Protein AF-G0R1K7-F1 (afdb_monomer_lite)

Structure (mmCIF, N/CA/C/O backbone):
data_AF-G0R1K7-F1
#
_entry.id   AF-G0R1K7-F1
#
loop_
_atom_site.group_PDB
_atom_site.id
_atom_site.type_symbol
_atom_site.label_atom_id
_atom_site.label_alt_id
_atom_site.label_comp_id
_atom_site.label_asym_id
_atom_site.label_entity_id
_atom_site.label_seq_id
_atom_site.pdbx_PDB_ins_code
_atom_site.Cartn_x
_atom_site.Cartn_y
_atom_site.Cartn_z
_atom_site.occupancy
_atom_site.B_iso_or_equiv
_atom_site.auth_seq_id
_atom_site.auth_comp_id
_atom_site.auth_asym_id
_atom_site.auth_atom_id
_atom_site.pdbx_PDB_model_num
ATOM 1 N N . LYS A 1 1 ? -6.458 -12.842 -6.859 1.00 47.41 1 LYS A N 1
ATOM 2 C CA . LYS A 1 1 ? -5.222 -12.925 -6.036 1.00 47.41 1 LYS A CA 1
ATOM 3 C C . LYS A 1 1 ? -4.645 -11.517 -5.923 1.00 47.41 1 LYS A C 1
ATOM 5 O O . LYS A 1 1 ? -3.945 -11.106 -6.834 1.00 47.41 1 LYS A O 1
ATOM 10 N N . LEU A 1 2 ? -4.968 -10.783 -4.853 1.00 51.75 2 LEU A N 1
ATOM 11 C CA . LEU A 1 2 ? -4.603 -9.365 -4.686 1.00 51.75 2 LEU A CA 1
ATOM 12 C C . LEU A 1 2 ? -3.083 -9.114 -4.824 1.00 51.75 2 LEU A C 1
ATOM 14 O O . LEU A 1 2 ? -2.667 -8.114 -5.393 1.00 51.75 2 LEU A O 1
ATOM 18 N N . TYR A 1 3 ? -2.266 -10.076 -4.383 1.00 62.19 3 TYR A N 1
ATOM 19 C CA . TYR A 1 3 ? -0.803 -10.010 -4.455 1.00 62.19 3 TYR A CA 1
ATOM 20 C C . TYR A 1 3 ? -0.227 -10.134 -5.878 1.00 62.19 3 TYR A C 1
ATOM 22 O O . TYR A 1 3 ? 0.807 -9.547 -6.169 1.00 62.19 3 TYR A O 1
ATOM 30 N N . GLY A 1 4 ? -0.903 -10.835 -6.797 1.00 79.81 4 GLY A N 1
ATOM 31 C CA . GLY A 1 4 ? -0.346 -11.103 -8.132 1.00 79.81 4 GLY A CA 1
ATOM 32 C C . GLY A 1 4 ? -0.334 -9.879 -9.053 1.00 79.81 4 GLY A C 1
ATOM 33 O O . GLY A 1 4 ? 0.600 -9.684 -9.827 1.00 79.81 4 GLY A O 1
ATOM 34 N N . GLU A 1 5 ? -1.357 -9.029 -8.959 1.00 80.81 5 GLU A N 1
ATOM 35 C CA . GLU A 1 5 ? -1.434 -7.787 -9.742 1.00 80.81 5 GLU A CA 1
ATOM 36 C C . GLU A 1 5 ? -0.413 -6.756 -9.264 1.00 80.81 5 GLU A C 1
ATOM 38 O O . GLU A 1 5 ? 0.190 -6.035 -10.060 1.00 80.81 5 GLU A O 1
ATOM 43 N N . GLU A 1 6 ? -0.197 -6.702 -7.954 1.00 82.31 6 GLU A N 1
ATOM 44 C CA . GLU A 1 6 ? 0.772 -5.803 -7.351 1.00 82.31 6 GLU A CA 1
ATOM 45 C C . GLU A 1 6 ? 2.208 -6.200 -7.711 1.00 82.31 6 GLU A C 1
ATOM 47 O O . GLU A 1 6 ? 2.989 -5.356 -8.151 1.00 82.31 6 GLU A O 1
ATOM 52 N N . GLU A 1 7 ? 2.535 -7.491 -7.620 1.00 86.44 7 GLU A N 1
ATOM 53 C CA . GLU A 1 7 ? 3.827 -8.027 -8.058 1.00 86.44 7 GLU A CA 1
ATOM 54 C C . GLU A 1 7 ? 4.090 -7.732 -9.541 1.00 86.44 7 GLU A C 1
ATOM 56 O O . GLU A 1 7 ? 5.197 -7.331 -9.915 1.00 86.44 7 GLU A O 1
ATOM 61 N N . ALA A 1 8 ? 3.066 -7.857 -10.393 1.00 90.00 8 ALA A N 1
ATOM 62 C CA . ALA A 1 8 ? 3.173 -7.516 -11.808 1.00 90.00 8 ALA A CA 1
ATOM 63 C C . ALA A 1 8 ? 3.471 -6.020 -12.023 1.00 90.00 8 ALA A C 1
ATOM 65 O O . ALA A 1 8 ? 4.351 -5.673 -12.820 1.00 90.00 8 ALA A O 1
ATOM 66 N N . LYS A 1 9 ? 2.802 -5.126 -11.280 1.00 89.00 9 LYS A N 1
ATOM 67 C CA . LYS A 1 9 ? 3.063 -3.675 -11.328 1.00 89.00 9 LYS A CA 1
ATOM 68 C C . LYS A 1 9 ? 4.471 -3.339 -10.836 1.00 89.00 9 LYS A C 1
ATOM 70 O O . LYS A 1 9 ? 5.197 -2.639 -11.536 1.00 89.00 9 LYS A O 1
ATOM 75 N N . MET A 1 10 ? 4.906 -3.912 -9.714 1.00 90.31 10 MET A N 1
ATOM 76 C CA . MET A 1 10 ? 6.258 -3.705 -9.176 1.00 90.31 10 MET A CA 1
ATOM 77 C C . MET A 1 10 ? 7.345 -4.179 -10.140 1.00 90.31 10 MET A C 1
ATOM 79 O O . MET A 1 10 ? 8.343 -3.487 -10.343 1.00 90.31 10 MET A O 1
ATOM 83 N N . LYS A 1 11 ? 7.125 -5.309 -10.819 1.00 92.69 11 LYS A N 1
ATOM 84 C CA . LYS A 1 11 ? 8.024 -5.800 -11.871 1.00 92.69 11 LYS A CA 1
ATOM 85 C C . LYS A 1 11 ? 8.067 -4.866 -13.0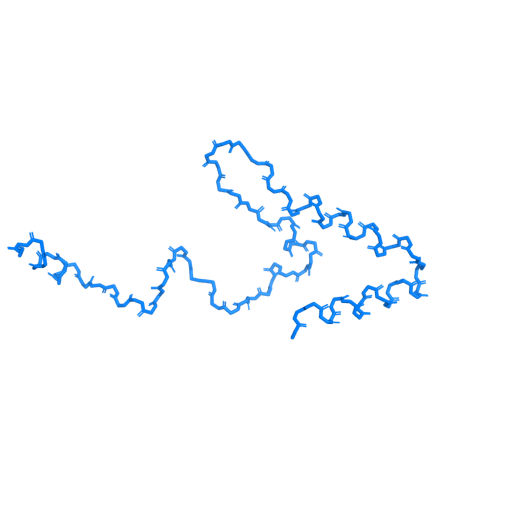83 1.00 92.69 11 LYS A C 1
ATOM 87 O O . LYS A 1 11 ? 9.112 -4.725 -13.714 1.00 92.69 11 LYS A O 1
ATOM 92 N N . THR A 1 12 ? 6.948 -4.222 -13.404 1.00 94.38 12 THR A N 1
ATOM 93 C CA . THR A 1 12 ? 6.874 -3.224 -14.480 1.00 94.38 12 THR A CA 1
ATOM 94 C C . THR A 1 12 ? 7.641 -1.959 -14.099 1.00 94.38 12 THR A C 1
ATOM 96 O O . THR A 1 12 ? 8.465 -1.490 -14.881 1.00 94.38 12 THR A O 1
ATOM 99 N N . TYR A 1 13 ? 7.475 -1.468 -12.868 1.00 93.31 13 TYR A N 1
ATOM 100 C CA . TYR A 1 13 ? 8.243 -0.336 -12.346 1.00 93.31 13 TYR A CA 1
ATOM 101 C C . TYR A 1 13 ? 9.744 -0.615 -12.295 1.00 93.31 13 TYR A C 1
ATOM 103 O O . TYR A 1 13 ? 10.525 0.232 -12.719 1.00 93.31 13 TYR A O 1
ATOM 111 N N . ALA A 1 14 ? 10.142 -1.822 -11.880 1.00 94.38 14 ALA A N 1
ATOM 112 C CA . ALA A 1 14 ? 11.540 -2.244 -11.887 1.00 94.38 14 ALA A CA 1
ATOM 113 C C . ALA A 1 14 ? 12.168 -2.183 -13.290 1.00 94.38 14 ALA A C 1
ATOM 115 O O . ALA A 1 14 ? 13.330 -1.815 -13.436 1.00 94.38 14 ALA A O 1
ATOM 116 N N . ARG A 1 15 ? 11.399 -2.544 -14.327 1.00 94.25 15 ARG A N 1
ATOM 117 C CA . ARG A 1 15 ? 11.856 -2.516 -15.725 1.00 94.25 15 ARG A CA 1
ATOM 118 C C . ARG A 1 15 ? 11.972 -1.101 -16.286 1.00 94.25 15 ARG A C 1
ATOM 120 O O . ARG A 1 15 ? 12.873 -0.857 -17.075 1.00 94.25 15 ARG A O 1
ATOM 127 N N . LEU A 1 16 ? 11.062 -0.202 -15.914 1.00 95.38 16 LEU A N 1
ATOM 128 C CA . LEU A 1 16 ? 10.999 1.158 -16.463 1.00 95.38 16 LEU A CA 1
ATOM 129 C C . LEU A 1 16 ? 11.939 2.134 -15.749 1.00 95.38 16 LEU A C 1
ATOM 131 O O . LEU A 1 16 ? 12.582 2.953 -16.395 1.00 95.38 16 LEU A O 1
ATOM 135 N N . TYR A 1 17 ? 12.011 2.043 -14.423 1.00 92.94 17 TYR A N 1
ATOM 136 C CA . TYR A 1 17 ? 12.669 3.035 -13.567 1.00 92.94 17 TYR A CA 1
ATOM 137 C C . TYR A 1 17 ? 13.829 2.444 -12.755 1.00 92.94 17 TYR A C 1
ATOM 139 O O . TYR A 1 17 ? 14.393 3.108 -11.888 1.00 92.94 17 TYR A O 1
ATOM 147 N N . GLY A 1 18 ? 14.187 1.187 -13.025 1.00 93.31 18 GLY A N 1
ATOM 148 C CA . GLY A 1 18 ? 15.191 0.449 -12.269 1.00 93.31 18 GLY A CA 1
ATOM 149 C C . GLY A 1 18 ? 14.664 -0.092 -10.938 1.00 93.31 18 GLY A C 1
ATOM 150 O O . GLY A 1 18 ? 13.530 0.152 -10.526 1.00 93.31 18 GLY A O 1
ATOM 151 N N . SER A 1 19 ? 15.511 -0.845 -10.237 1.00 90.94 19 SER A N 1
ATOM 152 C CA . SER A 1 19 ? 15.161 -1.508 -8.971 1.00 90.94 19 SER A CA 1
ATOM 153 C C . SER A 1 19 ? 14.905 -0.546 -7.804 1.00 90.94 19 SER A C 1
ATOM 155 O O . SER A 1 19 ? 14.316 -0.949 -6.803 1.00 90.94 19 SER A O 1
ATOM 157 N N . GLN A 1 20 ? 15.315 0.718 -7.923 1.00 93.38 20 GLN A N 1
ATOM 158 C CA . GLN A 1 20 ? 15.172 1.720 -6.868 1.00 93.38 20 GLN A CA 1
ATOM 159 C C . GLN A 1 20 ? 13.707 2.103 -6.614 1.00 93.38 20 GLN A C 1
ATOM 161 O O . GLN A 1 20 ? 13.281 2.156 -5.463 1.00 93.38 20 GLN A O 1
ATOM 166 N N . LEU A 1 21 ? 12.920 2.352 -7.665 1.00 89.19 21 LEU A N 1
ATOM 167 C CA . LEU A 1 21 ? 11.533 2.803 -7.518 1.00 89.19 21 LEU A CA 1
ATOM 168 C C . LEU A 1 21 ? 10.633 1.815 -6.747 1.00 89.19 21 LEU A C 1
ATOM 170 O O . LEU A 1 21 ? 9.988 2.245 -5.791 1.00 89.19 21 LEU A O 1
ATOM 174 N N . PRO A 1 22 ? 10.576 0.508 -7.085 1.00 90.88 22 PRO A N 1
ATOM 175 C CA . PRO A 1 22 ? 9.764 -0.436 -6.317 1.00 90.88 22 PRO A CA 1
ATOM 176 C C . PRO A 1 22 ? 10.232 -0.551 -4.861 1.00 90.88 22 PRO A C 1
ATOM 178 O O . PRO A 1 22 ? 9.394 -0.706 -3.979 1.00 90.88 22 PRO A O 1
ATOM 181 N N . MET A 1 23 ? 11.538 -0.408 -4.596 1.00 87.38 23 MET A N 1
ATOM 182 C CA . MET A 1 23 ? 12.091 -0.413 -3.238 1.00 87.38 23 MET A CA 1
ATOM 183 C C . MET A 1 23 ? 11.578 0.773 -2.409 1.00 87.38 23 MET A C 1
ATOM 185 O O . MET A 1 23 ? 11.114 0.576 -1.285 1.00 87.38 23 MET A O 1
ATOM 189 N N . ILE A 1 24 ? 11.599 1.984 -2.976 1.00 89.88 24 ILE A N 1
ATOM 190 C CA . ILE A 1 24 ? 11.066 3.192 -2.327 1.00 89.88 24 ILE A CA 1
ATOM 191 C C . ILE A 1 24 ? 9.573 3.021 -2.036 1.00 89.88 24 ILE A C 1
ATOM 193 O O . ILE A 1 24 ? 9.151 3.220 -0.900 1.00 89.88 24 ILE A O 1
ATOM 197 N N . LEU A 1 25 ? 8.791 2.545 -3.008 1.00 88.62 25 LEU A N 1
ATOM 198 C CA . LEU A 1 25 ? 7.354 2.313 -2.827 1.00 88.62 25 LEU A CA 1
ATOM 199 C C . LEU A 1 25 ? 7.055 1.289 -1.720 1.00 88.62 25 LEU A C 1
ATOM 201 O O . LEU A 1 25 ? 6.102 1.462 -0.959 1.00 88.62 25 LEU A O 1
ATOM 205 N N . THR A 1 26 ? 7.865 0.231 -1.587 1.00 87.19 26 THR A N 1
ATOM 206 C CA . THR A 1 26 ? 7.729 -0.706 -0.459 1.00 87.19 26 THR A CA 1
ATOM 207 C C . THR A 1 26 ? 8.073 -0.069 0.886 1.00 87.19 26 THR A C 1
ATOM 209 O O . THR A 1 26 ? 7.405 -0.366 1.876 1.00 87.19 26 THR A O 1
ATOM 212 N N .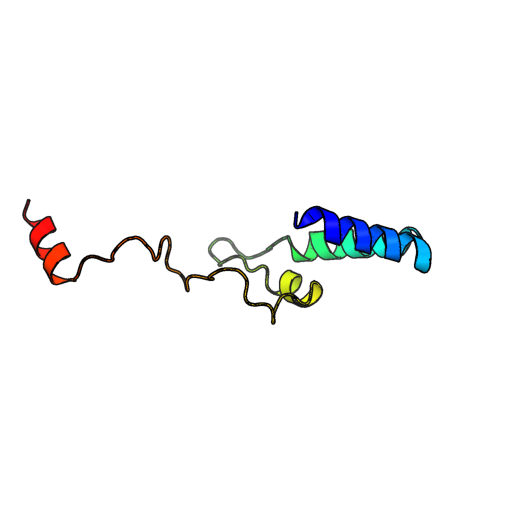 ILE A 1 27 ? 9.069 0.820 0.939 1.00 85.50 27 ILE A N 1
ATOM 213 C CA . ILE A 1 27 ? 9.433 1.548 2.164 1.00 85.50 27 ILE A CA 1
ATOM 214 C C . ILE A 1 27 ? 8.302 2.499 2.568 1.00 85.50 27 ILE A C 1
ATOM 216 O O . ILE A 1 27 ? 7.831 2.435 3.703 1.00 85.50 27 ILE A O 1
ATOM 220 N N . GLU A 1 28 ? 7.818 3.326 1.640 1.00 84.50 28 GLU A N 1
ATOM 221 C CA . GLU A 1 28 ? 6.721 4.274 1.874 1.00 84.50 28 GLU A CA 1
ATOM 222 C C . GLU A 1 28 ? 5.454 3.561 2.345 1.00 84.50 28 GLU A C 1
ATOM 224 O O . GLU A 1 28 ? 4.824 3.974 3.320 1.00 84.50 28 GLU A O 1
ATOM 229 N N . ARG A 1 29 ? 5.124 2.426 1.722 1.00 83.94 29 ARG A N 1
ATOM 230 C CA . ARG A 1 29 ? 4.022 1.577 2.173 1.00 83.94 29 ARG A CA 1
ATOM 231 C C . ARG A 1 29 ? 4.201 1.124 3.614 1.00 83.94 29 ARG A C 1
ATOM 233 O O . ARG A 1 29 ? 3.257 1.229 4.386 1.00 83.94 29 ARG A O 1
ATOM 240 N N . ASN A 1 30 ? 5.370 0.595 3.966 1.00 80.25 30 ASN A N 1
ATOM 241 C CA . ASN A 1 30 ? 5.622 0.078 5.311 1.00 80.25 30 ASN A CA 1
ATOM 242 C C . ASN A 1 30 ? 5.568 1.181 6.371 1.00 80.25 30 ASN A C 1
ATOM 244 O O . ASN A 1 30 ? 5.154 0.912 7.495 1.00 80.25 30 ASN A O 1
ATOM 248 N N . ILE A 1 31 ? 5.953 2.408 6.016 1.00 80.62 31 ILE A N 1
ATOM 249 C CA . ILE A 1 31 ? 5.823 3.582 6.886 1.00 80.62 31 ILE A CA 1
ATOM 250 C C . ILE A 1 31 ? 4.343 3.930 7.078 1.00 80.62 31 ILE A C 1
ATOM 252 O O . ILE A 1 31 ? 3.882 4.057 8.208 1.00 80.62 31 ILE A O 1
ATOM 256 N N . LEU A 1 32 ? 3.572 4.026 5.993 1.00 80.19 32 LEU A N 1
ATOM 257 C CA . LEU A 1 32 ? 2.148 4.376 6.059 1.00 80.19 32 LEU A CA 1
ATOM 258 C C . LEU A 1 32 ? 1.270 3.260 6.645 1.00 80.19 32 LEU A C 1
ATOM 260 O O . LEU A 1 32 ? 0.168 3.529 7.121 1.00 80.19 32 LEU A O 1
ATOM 264 N N . ALA A 1 33 ? 1.745 2.015 6.606 1.00 74.25 33 ALA A N 1
ATOM 265 C CA . ALA A 1 33 ? 1.099 0.856 7.211 1.00 74.25 33 ALA A CA 1
ATOM 266 C C . ALA A 1 33 ? 1.325 0.758 8.726 1.00 74.25 33 ALA A C 1
ATOM 268 O O . ALA A 1 33 ? 0.687 -0.076 9.361 1.00 74.25 33 ALA A O 1
ATOM 269 N N . GLN A 1 34 ? 2.219 1.567 9.307 1.00 71.06 34 GLN A N 1
ATOM 270 C CA . GLN A 1 34 ? 2.441 1.627 10.751 1.00 71.06 34 GLN A CA 1
ATOM 271 C C . GLN A 1 34 ? 1.554 2.715 11.368 1.00 71.06 34 GLN A C 1
ATOM 273 O O . GLN A 1 34 ? 1.914 3.893 11.342 1.00 71.06 34 GLN A O 1
ATOM 278 N N . PRO A 1 35 ? 0.397 2.369 11.955 1.00 65.31 35 PRO A N 1
ATOM 279 C CA . PRO A 1 35 ? -0.395 3.334 12.696 1.00 65.31 35 PRO A CA 1
ATOM 280 C C . PRO A 1 35 ? 0.294 3.655 14.031 1.00 65.31 35 PRO A C 1
ATOM 282 O O . PRO A 1 35 ? 0.069 2.991 15.041 1.00 65.31 35 PRO A O 1
ATOM 285 N N . THR A 1 36 ? 1.126 4.693 14.066 1.00 66.75 36 THR A N 1
ATOM 286 C CA . THR A 1 36 ? 1.664 5.245 15.317 1.00 66.75 36 THR A CA 1
ATOM 287 C C . THR A 1 36 ? 0.659 6.236 15.898 1.00 66.75 36 THR A C 1
ATOM 289 O O . THR A 1 36 ? 0.673 7.432 15.615 1.00 66.75 36 THR A O 1
ATOM 292 N N . ARG A 1 37 ? -0.278 5.732 16.704 1.00 65.81 37 ARG A N 1
ATOM 293 C CA . ARG A 1 37 ? -1.161 6.576 17.518 1.00 65.81 37 ARG A CA 1
ATOM 294 C C . ARG A 1 37 ? -0.958 6.296 18.997 1.00 65.81 37 ARG A C 1
ATOM 296 O O . ARG A 1 37 ? -0.455 5.241 19.378 1.00 65.81 37 ARG A O 1
ATOM 303 N N . LEU A 1 38 ? -1.328 7.277 19.815 1.00 73.44 38 LEU A N 1
ATOM 304 C CA . LEU A 1 38 ? -1.310 7.147 21.266 1.00 73.44 38 LEU A CA 1
ATOM 305 C C . LEU A 1 38 ? -2.152 5.932 21.702 1.00 73.44 38 LEU A C 1
ATOM 307 O O . LEU A 1 38 ? -3.150 5.618 21.043 1.00 73.44 38 LEU A O 1
ATOM 311 N N . PRO A 1 39 ? -1.778 5.252 22.800 1.00 74.06 39 PRO A N 1
ATOM 312 C CA . PRO A 1 39 ? -2.567 4.157 23.352 1.00 74.06 39 PRO A CA 1
ATOM 313 C C . PRO A 1 39 ? -4.017 4.602 23.576 1.00 74.06 39 PRO A C 1
ATOM 315 O O . PRO A 1 39 ? -4.257 5.593 24.261 1.00 74.06 39 PRO A O 1
ATOM 318 N N . GLY A 1 40 ? -4.973 3.882 22.987 1.00 68.19 40 GLY A N 1
ATOM 319 C CA . GLY A 1 40 ? -6.406 4.192 23.072 1.00 68.19 40 GLY A CA 1
ATOM 320 C C . GLY A 1 40 ? -7.009 4.779 21.797 1.00 68.19 40 GLY A C 1
ATOM 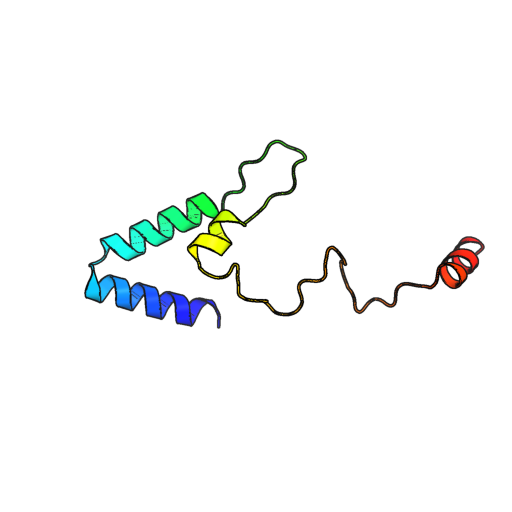321 O O . GLY A 1 40 ? -8.214 4.641 21.601 1.00 68.19 40 GLY A O 1
ATOM 322 N N . GLU A 1 41 ? -6.197 5.329 20.887 1.00 64.50 41 GLU A N 1
ATOM 323 C CA . GLU A 1 41 ? -6.725 5.876 19.637 1.00 64.50 41 GLU A CA 1
ATOM 324 C C . GLU A 1 41 ? -6.864 4.849 18.526 1.00 64.50 41 GLU A C 1
ATOM 326 O O . GLU A 1 41 ? -5.975 4.033 18.266 1.00 64.50 41 GLU A O 1
ATOM 331 N N . LYS A 1 42 ? -8.001 4.933 17.823 1.00 59.91 42 LYS A N 1
ATOM 332 C CA . LYS A 1 42 ? -8.309 4.062 16.690 1.00 59.91 42 LYS A CA 1
ATOM 333 C C . LYS A 1 42 ? -7.228 4.212 15.624 1.00 59.91 42 LYS A C 1
ATOM 335 O O . LYS A 1 42 ? -7.026 5.291 15.060 1.00 59.91 42 LYS A O 1
ATOM 340 N N . GLN A 1 43 ? -6.529 3.114 15.356 1.00 63.19 43 GLN A N 1
ATOM 341 C CA . GLN A 1 43 ? -5.560 3.025 14.275 1.00 63.19 43 GLN A CA 1
ATOM 342 C C . GLN A 1 43 ? -6.262 3.277 12.934 1.00 63.19 43 GLN A C 1
ATOM 344 O O . GLN A 1 43 ? -7.389 2.834 12.721 1.00 63.19 43 GLN A O 1
ATOM 349 N N . SER A 1 44 ? -5.608 4.010 12.032 1.00 69.00 44 SER A N 1
ATOM 350 C CA . SER A 1 44 ? -6.161 4.342 10.719 1.00 69.00 44 SER A CA 1
ATOM 351 C C . SER A 1 44 ? -5.112 4.111 9.640 1.00 69.00 44 SER A C 1
ATOM 353 O O . SER A 1 44 ? -3.997 4.617 9.743 1.00 69.00 44 SER A O 1
ATOM 355 N N . LEU A 1 45 ? -5.494 3.374 8.596 1.00 75.50 45 LEU A N 1
ATOM 356 C CA . LEU A 1 45 ? -4.693 3.138 7.390 1.00 75.50 45 LEU A CA 1
ATOM 357 C C . LEU A 1 45 ? -4.972 4.187 6.300 1.00 75.50 45 LEU A C 1
ATOM 35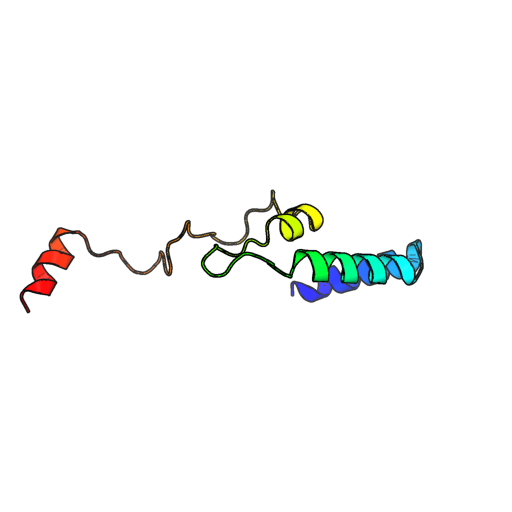9 O O . LEU A 1 45 ? -4.667 3.964 5.131 1.00 75.50 45 LEU A O 1
ATOM 363 N N . PHE A 1 46 ? -5.556 5.330 6.669 1.00 73.12 46 PHE A N 1
ATOM 364 C CA . PHE A 1 46 ? -5.987 6.367 5.733 1.00 73.12 46 PHE A CA 1
ATOM 365 C C . PHE A 1 46 ? -4.861 6.827 4.796 1.00 73.12 46 PHE A C 1
ATOM 367 O O . PHE A 1 46 ? -5.035 6.840 3.581 1.00 73.12 46 PHE A O 1
ATOM 374 N N . GLY A 1 47 ? -3.675 7.126 5.340 1.00 75.00 47 GLY A N 1
ATOM 375 C CA . GLY A 1 47 ? -2.528 7.550 4.527 1.00 75.00 47 GLY A CA 1
ATOM 376 C C . GLY A 1 47 ? -2.108 6.493 3.502 1.00 75.00 47 GLY A C 1
ATOM 377 O O . GLY A 1 47 ? -1.840 6.814 2.346 1.00 75.00 47 GLY A O 1
ATOM 378 N N . LEU A 1 48 ? -2.134 5.218 3.895 1.00 80.44 48 LEU A N 1
ATOM 379 C CA . LEU A 1 48 ? -1.837 4.105 3.000 1.00 80.44 48 LEU A CA 1
ATOM 380 C C . LEU A 1 48 ? -2.896 3.958 1.896 1.00 80.44 48 LEU A C 1
ATOM 382 O O . LEU A 1 48 ? -2.551 3.744 0.735 1.00 80.44 48 LEU A O 1
ATOM 386 N N . GLN A 1 49 ? -4.179 4.096 2.235 1.00 74.56 49 GLN A N 1
ATOM 387 C CA . GLN A 1 49 ? -5.281 4.021 1.270 1.00 74.56 49 GLN A CA 1
ATOM 388 C C . GLN A 1 49 ? -5.212 5.142 0.226 1.00 74.56 49 GLN A C 1
ATOM 390 O O . GLN A 1 49 ? -5.453 4.885 -0.956 1.00 74.56 49 GLN A O 1
ATOM 395 N N . VAL A 1 50 ? -4.834 6.355 0.642 1.00 78.88 50 VAL A N 1
ATOM 396 C CA . VAL A 1 50 ? -4.603 7.490 -0.262 1.00 78.88 50 VAL A CA 1
ATOM 397 C C . VAL A 1 50 ? -3.429 7.204 -1.199 1.00 78.88 50 VAL A C 1
ATOM 399 O O . VAL A 1 50 ? -3.591 7.322 -2.412 1.00 78.88 50 VAL A O 1
ATOM 402 N N . LEU A 1 51 ? -2.280 6.753 -0.673 1.00 81.31 51 LEU A N 1
ATOM 403 C CA . LEU A 1 51 ? -1.103 6.438 -1.497 1.00 81.31 51 LEU A CA 1
ATOM 404 C C . LEU A 1 51 ? -1.403 5.346 -2.533 1.00 81.31 51 LEU A C 1
ATOM 406 O O . LEU A 1 51 ? -0.973 5.424 -3.680 1.00 81.31 51 LEU A O 1
ATOM 410 N N . MET A 1 52 ? -2.160 4.322 -2.139 1.00 79.06 52 MET A N 1
ATOM 411 C CA . MET A 1 52 ? -2.528 3.226 -3.034 1.00 79.06 52 MET A CA 1
ATOM 412 C C . MET A 1 52 ? -3.644 3.590 -4.024 1.00 79.06 52 MET A C 1
ATOM 414 O O . MET A 1 52 ? -4.047 2.726 -4.799 1.00 79.06 52 MET A O 1
ATOM 418 N N . ASN A 1 53 ? -4.147 4.831 -3.997 1.00 77.31 53 ASN A N 1
ATOM 419 C CA . ASN A 1 53 ? -5.317 5.286 -4.751 1.00 77.31 53 ASN A CA 1
ATOM 420 C C . ASN A 1 53 ? -6.574 4.422 -4.517 1.00 77.31 53 ASN A C 1
ATOM 422 O O . ASN A 1 53 ? -7.445 4.322 -5.374 1.00 77.31 53 ASN A O 1
ATOM 426 N N . LYS A 1 54 ? -6.669 3.799 -3.337 1.00 75.19 54 LYS A N 1
ATOM 427 C CA . LYS A 1 54 ? -7.797 2.952 -2.920 1.00 75.19 54 LYS A CA 1
ATOM 428 C C . LYS A 1 54 ? -8.835 3.707 -2.101 1.00 75.19 54 LYS A C 1
ATOM 430 O O . LYS A 1 54 ? -9.856 3.143 -1.746 1.00 75.19 54 LYS A O 1
ATOM 435 N N . TYR A 1 55 ? -8.586 4.979 -1.795 1.00 75.31 55 TYR A N 1
ATOM 436 C CA . TYR A 1 55 ? -9.514 5.813 -1.029 1.00 75.31 55 TYR A CA 1
ATOM 437 C C . TYR A 1 55 ? -10.891 5.949 -1.702 1.00 75.31 55 TYR A C 1
ATOM 439 O O . TYR A 1 55 ? -11.910 5.965 -1.024 1.00 75.31 55 TYR A O 1
ATOM 447 N N . ASN A 1 56 ? -10.918 6.009 -3.036 1.00 73.50 56 ASN A N 1
ATOM 448 C CA . ASN A 1 56 ? -12.157 6.125 -3.810 1.00 73.50 56 ASN A CA 1
ATOM 449 C C . ASN A 1 56 ? -12.735 4.759 -4.223 1.00 73.50 56 ASN A C 1
ATOM 451 O O . ASN A 1 56 ? -13.782 4.706 -4.865 1.00 73.50 56 ASN A O 1
ATOM 455 N N . GLU A 1 57 ? -12.047 3.659 -3.902 1.00 72.62 57 GLU A N 1
ATOM 456 C CA . GLU A 1 57 ? -12.506 2.309 -4.213 1.00 72.62 57 GLU A CA 1
ATOM 457 C C . GLU A 1 57 ? -13.354 1.787 -3.050 1.00 72.62 57 GLU A C 1
ATOM 459 O O . GLU A 1 57 ? -12.871 1.618 -1.931 1.00 72.62 57 GLU A O 1
ATOM 464 N N . ILE A 1 58 ? -14.628 1.494 -3.316 1.00 66.31 58 ILE A N 1
ATOM 465 C CA . ILE A 1 58 ? -15.482 0.795 -2.354 1.00 66.31 58 ILE A CA 1
ATOM 466 C C . ILE A 1 58 ? -15.129 -0.692 -2.435 1.00 66.31 58 ILE A C 1
ATOM 468 O O . ILE A 1 58 ? -15.489 -1.382 -3.390 1.00 66.31 58 ILE A O 1
ATOM 472 N N . GLY A 1 59 ? -14.374 -1.175 -1.447 1.00 62.06 59 GLY A N 1
ATOM 473 C CA . GLY A 1 59 ? -14.142 -2.604 -1.249 1.00 62.06 59 GLY A CA 1
ATOM 474 C C . GLY A 1 59 ? -15.438 -3.345 -0.901 1.00 62.06 59 GLY A C 1
ATOM 475 O O . GLY A 1 59 ? -16.431 -2.729 -0.523 1.00 62.06 59 GLY A O 1
ATOM 476 N N . PHE A 1 60 ? -15.430 -4.675 -1.036 1.00 63.06 60 PHE A N 1
ATOM 477 C CA . PHE A 1 60 ? -16.568 -5.523 -0.666 1.00 63.06 60 PHE A CA 1
ATOM 478 C C . PHE A 1 60 ? -17.017 -5.220 0.774 1.00 63.06 60 PHE A C 1
ATOM 480 O O . PHE A 1 60 ? -16.232 -5.385 1.704 1.00 63.06 60 PHE A O 1
ATOM 487 N N . GLU A 1 61 ? -18.252 -4.719 0.871 1.00 56.03 61 GLU A N 1
ATOM 488 C CA . GLU A 1 61 ? -19.005 -4.246 2.038 1.00 56.03 61 GLU A CA 1
ATOM 489 C C . GLU A 1 61 ? -18.174 -3.838 3.277 1.00 56.03 61 GLU A C 1
ATOM 491 O O . GLU A 1 61 ? -17.921 -4.625 4.190 1.00 56.03 61 GLU A O 1
ATOM 496 N N . ASP A 1 62 ? -17.812 -2.553 3.343 1.00 54.31 62 ASP A N 1
ATOM 497 C CA . ASP A 1 62 ? -17.416 -1.890 4.589 1.00 54.31 62 ASP A CA 1
ATOM 498 C C . ASP A 1 62 ? -18.662 -1.700 5.466 1.00 54.31 62 ASP A C 1
ATOM 500 O O . ASP A 1 62 ? -19.446 -0.760 5.301 1.00 54.3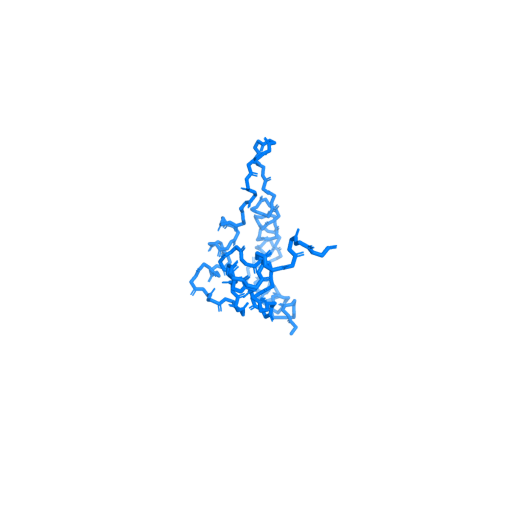1 62 ASP A O 1
ATOM 504 N N . PHE A 1 63 ? -18.911 -2.647 6.369 1.00 55.31 63 PHE A N 1
ATOM 505 C CA . PHE A 1 63 ? -19.994 -2.511 7.333 1.00 55.31 63 PHE A CA 1
ATOM 506 C C . PHE A 1 63 ? -19.588 -1.473 8.368 1.00 55.31 63 PHE A C 1
ATOM 508 O O . PHE A 1 63 ? -18.875 -1.810 9.307 1.00 55.31 63 PHE A O 1
ATOM 515 N N . LEU A 1 64 ? -20.059 -0.235 8.188 1.00 56.31 64 LEU A N 1
ATOM 516 C CA . LEU A 1 64 ? -19.944 0.930 9.081 1.00 56.31 64 LEU A CA 1
ATOM 517 C C . LEU A 1 64 ? -20.004 0.571 10.586 1.00 56.31 64 LEU A C 1
ATOM 519 O O . LEU A 1 64 ? -21.028 0.743 11.243 1.00 56.31 64 LEU A O 1
ATOM 523 N N . GLY A 1 65 ? -18.908 0.056 11.146 1.00 55.12 65 GLY A N 1
ATOM 524 C CA . GLY A 1 65 ? -18.825 -0.417 12.530 1.00 55.12 65 GLY A CA 1
ATOM 525 C C . GLY A 1 65 ? -19.720 -1.609 12.904 1.00 55.12 65 GLY A C 1
ATOM 526 O O . GLY A 1 65 ? -19.878 -1.871 14.095 1.00 55.12 65 GLY A O 1
ATOM 527 N N . LEU A 1 66 ? -20.311 -2.330 11.947 1.00 57.16 66 LEU A N 1
ATOM 528 C CA . LEU A 1 66 ? -21.138 -3.505 12.238 1.00 57.16 66 LEU A CA 1
ATOM 529 C C . LEU A 1 66 ? -20.292 -4.766 12.092 1.00 57.16 66 LEU A C 1
ATOM 531 O O . LEU A 1 66 ? -20.172 -5.341 11.011 1.00 57.16 66 LEU A O 1
ATOM 535 N N . GLU A 1 67 ? -19.719 -5.220 13.205 1.00 57.75 67 GLU A N 1
ATOM 536 C CA . GLU A 1 67 ? -19.161 -6.565 13.303 1.00 57.75 67 GLU A CA 1
ATOM 537 C C . GLU A 1 67 ? -20.288 -7.582 13.046 1.00 57.75 67 GLU A C 1
ATOM 539 O O . GLU A 1 67 ? -20.990 -7.987 13.969 1.00 57.75 67 GLU A O 1
ATOM 544 N N . LYS A 1 68 ? -20.448 -8.016 11.788 1.00 56.91 68 LYS A N 1
ATOM 545 C CA . LYS A 1 68 ? -21.417 -9.024 11.309 1.00 56.91 68 LYS A CA 1
ATOM 546 C C . LYS A 1 68 ? -22.827 -8.466 10.991 1.00 56.91 68 LYS A C 1
ATOM 548 O O . LYS A 1 68 ? -23.784 -8.723 11.716 1.00 56.91 68 LYS A O 1
ATOM 553 N N . PRO A 1 69 ? -23.010 -7.808 9.841 1.00 55.25 69 PRO A N 1
ATOM 554 C CA . PRO A 1 69 ? -24.312 -7.300 9.358 1.00 55.25 69 PRO A CA 1
ATOM 555 C C . PRO A 1 69 ? -25.348 -8.405 9.081 1.00 55.25 69 PRO A C 1
ATOM 557 O O . PRO A 1 69 ? -26.546 -8.148 9.062 1.00 55.25 69 PRO A O 1
ATOM 560 N N . TYR A 1 70 ? -24.889 -9.639 8.843 1.00 58.38 70 TYR A N 1
ATOM 561 C CA . TYR A 1 70 ? -25.736 -10.799 8.566 1.00 58.38 70 TYR A CA 1
ATOM 562 C C . TYR A 1 70 ? -26.266 -11.427 9.859 1.00 58.38 70 TYR A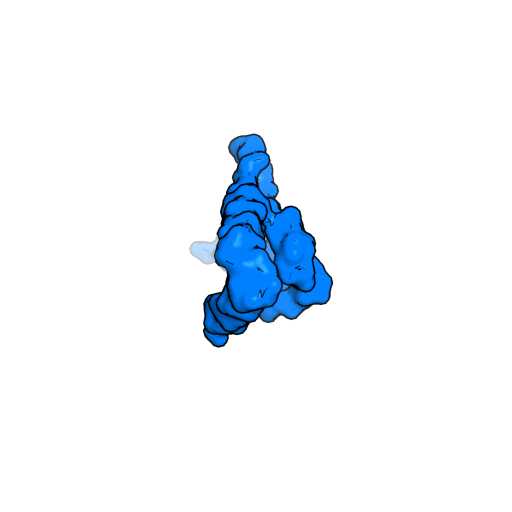 C 1
ATOM 564 O O . TYR A 1 70 ? -27.133 -12.300 9.820 1.00 58.38 70 TYR A O 1
ATOM 572 N N . VAL A 1 71 ? -25.750 -11.000 11.018 1.00 59.22 71 VAL A N 1
ATOM 573 C CA . VAL A 1 71 ? -26.346 -11.343 12.304 1.00 59.22 71 VAL A CA 1
ATOM 574 C C . VAL A 1 71 ? -27.568 -10.456 12.436 1.00 59.22 71 VAL A C 1
ATOM 576 O O . VAL A 1 71 ? -27.453 -9.252 12.648 1.00 59.22 71 VAL A O 1
ATOM 579 N N . LYS A 1 72 ? -28.743 -11.063 12.258 1.00 61.88 72 LYS A N 1
ATOM 580 C CA . LYS A 1 72 ? -30.042 -10.429 12.478 1.00 61.88 72 LYS A CA 1
ATOM 581 C C . LYS A 1 72 ? -29.991 -9.715 13.830 1.00 61.88 72 LYS A C 1
ATOM 583 O O . LYS A 1 72 ? -29.991 -10.374 14.869 1.00 61.88 72 LYS A O 1
ATOM 588 N N . GLN A 1 73 ? -29.880 -8.387 13.826 1.00 62.50 73 GLN A N 1
ATOM 589 C CA . GLN A 1 73 ? -29.984 -7.627 15.062 1.00 62.50 73 GLN A CA 1
ATOM 590 C C . GLN A 1 73 ? -31.389 -7.882 15.598 1.00 62.50 73 GLN A C 1
ATOM 592 O O . GLN A 1 73 ? -32.377 -7.591 14.925 1.00 62.50 73 GLN A O 1
ATOM 597 N N . LEU A 1 74 ? -31.466 -8.518 16.766 1.00 65.06 74 LEU A N 1
ATOM 598 C CA . LEU A 1 74 ? -32.727 -8.722 17.465 1.00 65.06 74 LEU A CA 1
ATOM 599 C C . LEU A 1 74 ? -33.391 -7.355 17.636 1.00 65.06 74 LEU A C 1
ATOM 601 O O . LEU A 1 74 ? -32.728 -6.384 18.018 1.00 65.06 74 LEU A O 1
ATOM 605 N N . SER A 1 75 ? -34.689 -7.280 17.343 1.00 72.50 75 SER A N 1
ATOM 606 C CA . SER A 1 75 ? -35.472 -6.091 17.668 1.00 72.50 75 SER A CA 1
ATOM 607 C C . SER A 1 75 ? -35.317 -5.792 19.161 1.00 72.50 75 SER A C 1
ATOM 609 O O . SER A 1 75 ? -35.138 -6.709 19.967 1.00 72.50 75 SER A O 1
ATOM 611 N N . ALA A 1 76 ? -35.414 -4.519 19.558 1.00 71.38 76 ALA A N 1
ATOM 612 C CA . ALA A 1 76 ? -35.384 -4.140 20.974 1.00 71.38 76 ALA A CA 1
ATOM 613 C C . ALA A 1 76 ? -36.405 -4.946 21.804 1.00 71.38 76 ALA A C 1
ATOM 615 O O . ALA A 1 76 ? -36.140 -5.272 22.959 1.00 71.38 76 ALA A O 1
ATOM 616 N N . HIS A 1 77 ? -37.527 -5.328 21.182 1.00 75.62 77 HIS A N 1
ATOM 617 C CA . HIS A 1 77 ? -38.535 -6.212 21.761 1.00 75.62 77 HIS A CA 1
ATOM 618 C C . HIS A 1 77 ? -38.014 -7.636 22.017 1.00 75.62 77 HIS A C 1
ATOM 620 O O . HIS A 1 77 ? -38.129 -8.140 23.131 1.00 75.62 77 HIS A O 1
ATOM 626 N N . ASP A 1 78 ? -37.381 -8.261 21.022 1.00 79.00 78 ASP A N 1
ATOM 627 C CA . ASP A 1 78 ? -36.868 -9.633 21.139 1.00 79.00 78 ASP A CA 1
ATOM 628 C C . ASP A 1 78 ? -35.727 -9.720 22.164 1.00 79.00 78 ASP A C 1
ATOM 630 O O . ASP A 1 78 ? -35.616 -10.689 22.912 1.00 79.00 78 ASP A O 1
ATOM 634 N N . ARG A 1 79 ? -34.899 -8.669 22.248 1.00 75.81 79 ARG A N 1
ATOM 635 C CA . ARG A 1 79 ? -33.819 -8.563 23.239 1.00 75.81 79 ARG A CA 1
ATOM 636 C C . ARG A 1 79 ? -34.345 -8.406 24.668 1.00 75.81 79 ARG A C 1
ATOM 638 O O . ARG A 1 79 ? -33.726 -8.917 25.595 1.00 75.81 79 ARG A O 1
ATOM 645 N N . PHE A 1 80 ? -35.460 -7.695 24.845 1.00 77.44 80 PHE A N 1
ATOM 646 C CA . PHE A 1 80 ? -36.117 -7.548 26.143 1.00 77.44 80 PHE A CA 1
ATOM 647 C C . PHE A 1 80 ? -36.637 -8.897 26.645 1.00 77.44 80 PHE A C 1
ATOM 649 O O . PHE A 1 80 ? -36.346 -9.267 27.777 1.00 77.44 80 PHE A O 1
ATOM 656 N N . LEU A 1 81 ? -37.321 -9.666 25.794 1.00 80.62 81 LEU A N 1
ATOM 657 C CA . LEU A 1 81 ? -37.840 -10.987 26.163 1.00 80.62 81 LEU A CA 1
ATOM 658 C C . LEU A 1 81 ? -36.730 -11.954 26.597 1.00 80.62 81 LEU A C 1
ATOM 660 O O . LEU A 1 81 ? -36.875 -12.631 27.606 1.00 80.62 81 LEU A O 1
ATOM 664 N N . GLN A 1 82 ? -35.589 -11.942 25.904 1.00 75.00 82 GLN A N 1
ATOM 665 C CA . GLN A 1 82 ? -34.448 -12.811 26.209 1.00 75.00 82 GLN A CA 1
ATOM 666 C C . GLN A 1 82 ? -33.726 -12.474 27.528 1.00 75.00 82 GLN A C 1
ATOM 668 O O . GLN A 1 82 ? -32.884 -13.243 27.972 1.00 75.00 82 GLN A O 1
ATOM 673 N N . SER A 1 83 ? -34.002 -11.314 28.138 1.00 71.25 83 SER A N 1
ATOM 674 C CA . SER A 1 83 ? -33.378 -10.901 29.407 1.00 71.25 83 SER A CA 1
ATOM 675 C C . SER A 1 83 ? -34.082 -11.435 30.659 1.00 71.25 83 SER A C 1
ATOM 677 O O . SER A 1 83 ? -33.576 -11.236 31.762 1.00 71.25 83 SER A O 1
ATOM 679 N N . PHE A 1 84 ? -35.243 -12.074 30.489 1.00 70.50 84 PHE A N 1
ATOM 680 C CA . PHE A 1 84 ? -36.049 -12.632 31.579 1.00 70.50 84 PHE A CA 1
ATOM 681 C C . PHE A 1 84 ? -36.058 -14.168 31.624 1.00 70.50 84 PHE A C 1
ATOM 683 O O . PHE A 1 84 ? -36.710 -14.720 32.510 1.00 70.50 84 PHE A O 1
ATOM 690 N N . ASP A 1 85 ? -35.339 -14.826 30.709 1.00 54.84 85 ASP A N 1
ATOM 691 C CA . ASP A 1 85 ? -34.951 -16.243 30.810 1.00 54.84 85 ASP A CA 1
ATOM 692 C C . ASP A 1 85 ? -33.612 -16.371 31.560 1.00 54.84 85 ASP A C 1
ATOM 694 O O . ASP A 1 85 ? -33.466 -17.328 32.356 1.00 54.84 85 ASP A O 1
#

Secondary structure (DSSP, 8-state):
-HHHHHHHHHHHHHHHH-THHHHHHHHHHHHHT-----TTSPP--HHHHHHTT-TT---TT--TT-S-TTS----HHHHHHTT--

Sequence (85 aa):
KLYGEEEAKMKTYARLYGSQLPMILTIERNILAQPTRLPGEKQSLFGLQVLMNKYNEIGFEDFLGLEKPYVKQLSAHDRFLQSFD

Organism: Ichthyophthirius multifiliis (NCBI:txid5932)

pLDDT: mean 74.55, std 12.54, range [47.41, 95.38]

Foldseek 3Di:
DVVVVVVVVLVVCCVPVNNVVSVVVVVLLVVLVDQPDDPPDDGDSVVNCVVVVNPPPDDDDPPPPDPCPVPPDDDPVRVVVVVVD

Radius of gyration: 20.85 Å; chains: 1; bounding box: 54×24×48 Å